Protein AF-Q2SEV5-F1 (afdb_monomer)

Solvent-accessible surface area (backbone atoms only — not comparable to full-atom values): 9181 Å² total; per-residue (Å²): 139,85,85,81,79,78,82,80,82,79,76,75,75,73,78,76,81,71,51,71,48,72,28,71,45,65,86,41,101,50,6,78,73,39,48,64,27,78,50,68,29,77,56,96,94,38,79,21,57,15,36,33,17,46,46,31,16,68,40,35,79,50,64,70,57,26,51,53,22,44,65,39,94,41,42,68,51,8,50,52,59,53,62,43,81,89,55,73,62,43,93,58,43,88,80,43,50,63,59,49,44,43,53,35,51,43,42,38,40,71,74,32,65,73,51,32,54,55,54,52,70,50,70,84,44,45,52,35,31,52,29,75,87,35,44,56,49,13,15,34,62,78,64,82,22,65,18,47,52,16,50,44,52,53,52,43,38,55,55,64,72,77,110

Secondary structure (DSSP, 8-state):
---PPPP------------EEEE-STTSTTGGGSTTS---EEETTEEESSHHHHHHHTT-SSHHHHHHHHT-SSHHHHHHHTT-TTS---TTHHHHHHHHHHHHHHHHHHH-HHHHHHHHHTTTPEEEE--TT-TTTS-TTTS-S--HHHHHHHHHHHHHHH-

pLDDT: mean 90.87, std 15.13, range [38.0, 98.81]

Foldseek 3Di:
DDDDDDDDPPPPPDPPPFAAAEDADCPDPVSVLDQQNQQWFQDPNDIARGLLLQLLLLQAPDVVLNVVLSPDPGSVRSVVSSPPPVGDGDPCCVVCSLVSSLVRSLRRLVVDVVNVVVLLVSPRHQYANADCPALACGCNNVNVRPVSSSVSSVVSSVVSVVD

Organism: Hahella chejuensis (strain KCTC 2396) (NCBI:txid349521)

Sequence (163 aa):
MRWLRAPENNRRRAKANVEVIKFYSVNDEFGEFSNFAQYPIKLKGKVWPSSEHYFQAMKFEEEKDRSDIRKAKSPLEAARKGRDRKRKLRNDWESVKLNIMREAILAKFTQHDALRERLLSTGSAKIVEHTDNDDYWGDGGDGSGQNMLGRILEEVRAQLSED

Mean predicted aligned error: 6.79 Å

Nearest PDB structures (foldseek):
  2b3w-assembly1_A  TM=9.374E-01  e=2.326E-15  Escherichia coli
  8bau-assembly1_A  TM=9.066E-01  e=5.911E-08  Phytophthora nicotianae
  7shq-assembly1_A  TM=1.900E-01  e=8.046E+00  Homo sapiens

Structure (mmCIF, N/CA/C/O backbone):
data_AF-Q2SEV5-F1
#
_entry.id   AF-Q2SEV5-F1
#
loop_
_atom_site.group_PDB
_atom_site.id
_atom_site.type_symbol
_atom_site.label_atom_id
_atom_site.label_alt_id
_atom_site.label_comp_id
_atom_site.label_asym_id
_atom_site.label_entity_id
_atom_site.label_seq_id
_atom_site.pdbx_PDB_ins_code
_atom_site.Cartn_x
_atom_site.Cartn_y
_atom_site.Cartn_z
_atom_site.occupancy
_atom_site.B_iso_or_equiv
_atom_site.auth_seq_id
_atom_site.auth_comp_id
_atom_site.auth_asym_id
_atom_site.auth_atom_id
_atom_site.pdbx_PDB_model_num
ATOM 1 N N . MET A 1 1 ? -2.022 19.749 70.586 1.00 38.00 1 MET A N 1
ATOM 2 C CA . MET A 1 1 ? -1.509 19.960 69.214 1.00 38.00 1 MET A CA 1
ATOM 3 C C . MET A 1 1 ? -1.798 18.716 68.391 1.00 38.00 1 MET A C 1
ATOM 5 O O . MET A 1 1 ? -1.267 17.661 68.705 1.00 38.00 1 MET A O 1
ATOM 9 N N . ARG A 1 2 ? -2.700 18.817 67.411 1.00 39.62 2 ARG A N 1
ATOM 10 C CA . ARG A 1 2 ? -3.147 17.716 66.547 1.00 39.62 2 ARG A CA 1
ATOM 11 C C . ARG A 1 2 ? -2.583 17.983 65.152 1.00 39.62 2 ARG A C 1
ATOM 13 O O . ARG A 1 2 ? -3.053 18.897 64.486 1.00 39.62 2 ARG A O 1
ATOM 20 N N . TRP A 1 3 ? -1.556 17.245 64.741 1.00 41.12 3 TRP A N 1
ATOM 21 C CA . TRP A 1 3 ? -1.031 17.326 63.377 1.00 41.12 3 TRP A CA 1
ATOM 22 C C . TRP A 1 3 ? -1.840 16.387 62.478 1.00 41.12 3 TRP A C 1
ATOM 24 O O . TRP A 1 3 ? -1.814 15.169 62.641 1.00 41.12 3 TRP A O 1
ATOM 34 N N . LEU A 1 4 ? -2.611 16.983 61.569 1.00 42.44 4 LEU A N 1
ATOM 35 C CA . LEU A 1 4 ? -3.321 16.315 60.482 1.00 42.44 4 LEU A CA 1
ATOM 36 C C . LEU A 1 4 ? -2.294 15.780 59.472 1.00 42.44 4 LEU A C 1
ATOM 38 O O . LEU A 1 4 ? -1.547 16.560 58.885 1.00 42.44 4 LEU A O 1
ATOM 42 N N . ARG A 1 5 ? -2.264 14.462 59.246 1.00 46.16 5 ARG A N 1
ATOM 43 C CA . ARG A 1 5 ? -1.648 13.893 58.038 1.00 46.16 5 ARG A CA 1
ATOM 44 C C . ARG A 1 5 ? -2.597 14.140 56.867 1.00 46.16 5 ARG A C 1
ATOM 46 O O . ARG A 1 5 ? -3.757 13.739 56.927 1.00 46.16 5 ARG A O 1
ATOM 53 N N . ALA A 1 6 ? -2.109 14.806 55.825 1.00 46.44 6 ALA A N 1
ATOM 54 C CA . ALA A 1 6 ? -2.802 14.897 54.546 1.00 46.44 6 ALA A CA 1
ATOM 55 C C . ALA A 1 6 ? -2.893 13.498 53.901 1.00 46.44 6 ALA A C 1
ATOM 57 O O . ALA A 1 6 ? -1.947 12.717 54.040 1.00 46.44 6 ALA A O 1
ATOM 58 N N . PRO A 1 7 ? -3.988 13.151 53.202 1.00 47.16 7 PRO A N 1
ATOM 59 C CA . PRO A 1 7 ? -4.041 11.912 52.447 1.00 47.16 7 PRO A CA 1
ATOM 60 C C . PRO A 1 7 ? -3.194 12.048 51.179 1.00 47.16 7 PRO A C 1
ATOM 62 O O . PRO A 1 7 ? -3.375 12.951 50.361 1.00 47.16 7 PRO A O 1
ATOM 65 N N . GLU A 1 8 ? -2.250 11.128 51.040 1.00 49.81 8 GLU A N 1
ATOM 66 C CA . GLU A 1 8 ? -1.380 10.972 49.885 1.00 49.81 8 GLU A CA 1
ATOM 67 C C . GLU A 1 8 ? -2.225 10.521 48.686 1.00 49.81 8 GLU A C 1
ATOM 69 O O . GLU A 1 8 ? -2.788 9.424 48.657 1.00 49.81 8 GLU A O 1
ATOM 74 N N . ASN A 1 9 ? -2.390 11.421 47.717 1.00 47.50 9 ASN A N 1
ATOM 75 C CA . ASN A 1 9 ? -3.235 11.225 46.547 1.00 47.50 9 ASN A CA 1
ATOM 76 C C . ASN 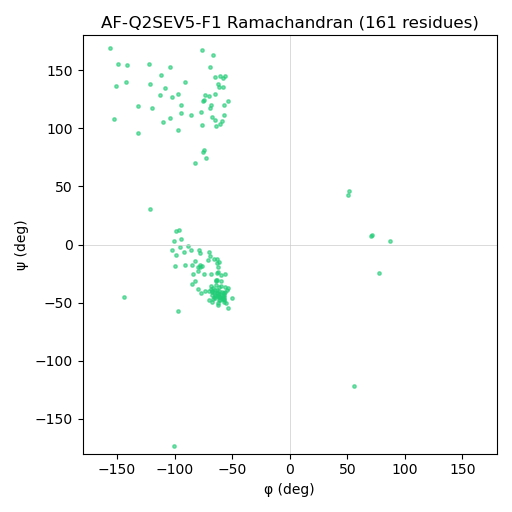A 1 9 ? -2.551 10.255 45.569 1.00 47.50 9 ASN A C 1
ATOM 78 O O . ASN A 1 9 ? -1.905 10.664 44.605 1.00 47.50 9 ASN A O 1
ATOM 82 N N . ASN A 1 10 ? -2.678 8.953 45.829 1.00 48.59 10 ASN A N 1
ATOM 83 C CA . ASN A 1 10 ? -2.182 7.888 44.964 1.00 48.59 10 ASN A CA 1
ATOM 84 C C . ASN A 1 10 ? -3.054 7.772 43.700 1.00 48.59 1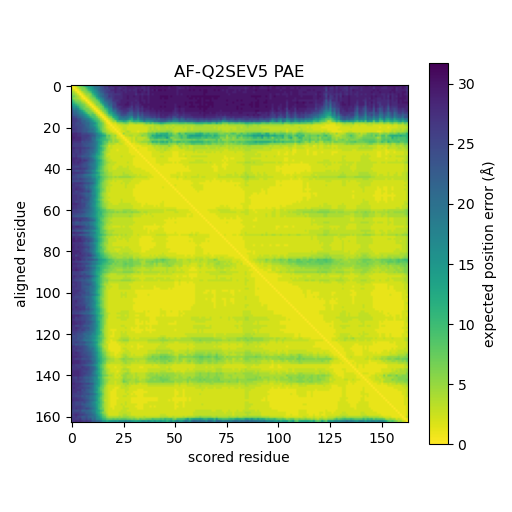0 ASN A C 1
ATOM 86 O O . ASN A 1 10 ? -3.855 6.849 43.548 1.00 48.59 10 ASN A O 1
ATOM 90 N N . ARG A 1 11 ? -2.908 8.716 42.764 1.00 51.84 11 ARG A N 1
ATOM 91 C CA . ARG A 1 11 ? -3.437 8.575 41.401 1.00 51.84 11 ARG A CA 1
ATOM 92 C C . ARG A 1 11 ? -2.550 7.605 40.622 1.00 51.84 11 ARG A C 1
ATOM 94 O O . ARG A 1 11 ? -1.732 8.007 39.798 1.00 51.84 11 ARG A O 1
ATOM 101 N N . ARG A 1 12 ? -2.745 6.304 40.852 1.00 51.12 12 ARG A N 1
ATOM 102 C CA . ARG A 1 12 ? -2.360 5.273 39.882 1.00 51.12 12 ARG A CA 1
ATOM 103 C C . ARG A 1 12 ? -3.155 5.541 38.604 1.00 51.12 12 ARG A C 1
ATOM 105 O O . ARG A 1 12 ? -4.348 5.260 38.551 1.00 51.12 12 ARG A O 1
ATOM 112 N N . ARG A 1 13 ? -2.513 6.113 37.581 1.00 50.88 13 ARG A N 1
ATOM 113 C CA . ARG A 1 13 ? -3.043 6.078 36.212 1.00 50.88 13 ARG A CA 1
ATOM 114 C C . ARG A 1 13 ? -3.180 4.602 35.843 1.00 50.88 13 ARG A C 1
ATOM 116 O O . ARG A 1 13 ? -2.170 3.930 35.642 1.00 50.88 13 ARG A O 1
ATOM 123 N N . ALA A 1 14 ? -4.406 4.089 35.806 1.00 51.72 14 ALA A N 1
ATOM 124 C CA . ALA A 1 14 ? -4.684 2.846 35.108 1.00 51.72 14 ALA A CA 1
ATOM 125 C C . ALA A 1 14 ? -4.142 3.019 33.682 1.00 51.72 14 ALA A C 1
ATOM 127 O O . ALA A 1 14 ? -4.474 4.004 33.020 1.00 51.72 14 ALA A O 1
ATOM 128 N N . LYS A 1 15 ? -3.241 2.135 33.240 1.00 51.50 15 LYS A N 1
ATOM 129 C CA . LYS A 1 15 ? -2.862 2.077 31.827 1.00 51.50 15 LYS A CA 1
ATOM 130 C C . LYS A 1 15 ? -4.166 1.835 31.072 1.00 51.50 15 LYS A C 1
ATOM 132 O O . LYS A 1 15 ? -4.777 0.789 31.261 1.00 51.50 15 LYS A O 1
ATOM 137 N N . ALA A 1 16 ? -4.631 2.820 30.309 1.00 58.91 16 ALA A N 1
ATOM 138 C CA . ALA A 1 16 ? -5.728 2.593 29.386 1.00 58.91 16 ALA A CA 1
ATOM 139 C C . ALA A 1 16 ? -5.280 1.452 28.465 1.00 58.91 16 ALA A C 1
ATOM 141 O O . ALA A 1 16 ? -4.218 1.554 27.848 1.00 58.91 16 ALA A O 1
ATOM 142 N N . ASN A 1 17 ? -6.021 0.344 28.452 1.00 63.69 17 ASN A N 1
ATOM 143 C CA . ASN A 1 17 ? -5.797 -0.714 27.477 1.00 63.69 17 ASN A CA 1
ATOM 144 C C . ASN A 1 17 ? -6.102 -0.102 26.112 1.00 63.69 17 ASN A C 1
ATOM 146 O O . ASN A 1 17 ? -7.262 0.123 25.781 1.00 63.69 17 ASN A O 1
ATOM 150 N N . VAL A 1 18 ? -5.055 0.244 25.366 1.00 78.38 18 VAL A N 1
ATOM 151 C CA . VAL A 1 18 ? -5.199 0.634 23.967 1.00 78.38 18 VAL A CA 1
ATOM 152 C C . VAL A 1 18 ? -5.599 -0.633 23.228 1.00 78.38 18 VAL A C 1
ATOM 154 O O . VAL A 1 18 ? -4.860 -1.616 23.253 1.00 78.38 18 VAL A O 1
ATOM 157 N N . GLU A 1 19 ? -6.788 -0.630 22.637 1.00 92.56 19 GLU A N 1
ATOM 158 C CA . GLU A 1 19 ? -7.242 -1.715 21.775 1.00 92.56 19 GLU A CA 1
ATOM 159 C C . GLU A 1 19 ? -6.249 -1.899 20.621 1.00 92.56 19 GLU A C 1
ATOM 161 O O . GLU A 1 19 ? -5.766 -0.918 20.049 1.00 92.56 19 GLU A O 1
ATOM 166 N N . VAL A 1 20 ? -5.898 -3.148 20.313 1.00 94.56 20 VAL A N 1
ATOM 167 C CA . VAL A 1 20 ? -4.935 -3.482 19.258 1.00 94.56 20 VAL A CA 1
ATOM 168 C C . VAL A 1 20 ? -5.637 -4.333 18.214 1.00 94.56 20 VAL A C 1
ATOM 170 O O . VAL A 1 20 ? -6.057 -5.450 18.503 1.00 94.56 20 VAL A O 1
ATOM 173 N N . ILE A 1 21 ? -5.714 -3.812 16.995 1.00 95.19 21 ILE A N 1
ATOM 174 C CA . ILE A 1 21 ? -6.201 -4.518 15.815 1.00 95.19 21 ILE A CA 1
ATOM 175 C C . ILE A 1 21 ? -4.995 -5.112 15.099 1.00 95.19 21 ILE A C 1
ATOM 177 O O . ILE A 1 21 ? -4.091 -4.388 14.677 1.00 95.19 21 ILE A O 1
ATOM 181 N N . LYS A 1 22 ? -4.993 -6.436 14.956 1.00 93.88 22 LYS A N 1
ATOM 182 C CA . LYS A 1 22 ? -3.982 -7.181 14.208 1.00 93.88 22 LYS A CA 1
ATOM 183 C C . LYS A 1 22 ? -4.587 -7.709 12.915 1.00 93.88 22 LYS A C 1
ATOM 185 O O . LYS A 1 22 ? -5.680 -8.265 12.940 1.00 93.88 22 LYS A O 1
ATOM 190 N N . PHE A 1 23 ? -3.865 -7.563 11.814 1.00 93.19 23 PHE A N 1
ATOM 191 C CA . PHE A 1 23 ? -4.228 -8.142 10.522 1.00 93.19 23 PHE A CA 1
ATOM 192 C C . PHE A 1 23 ? -2.972 -8.633 9.809 1.00 93.19 23 PHE A C 1
ATOM 194 O O . PHE A 1 23 ? -1.883 -8.115 10.044 1.00 93.19 23 PHE A O 1
ATOM 201 N N . TYR A 1 24 ? -3.115 -9.610 8.924 1.00 84.06 24 TYR A N 1
ATOM 202 C CA . TYR A 1 24 ? -2.012 -10.082 8.091 1.00 84.06 24 TYR A CA 1
ATOM 203 C C . TYR A 1 24 ? -2.474 -10.477 6.694 1.00 84.06 24 TYR A C 1
ATOM 205 O O . TYR A 1 24 ? -1.869 -10.113 5.684 1.00 84.06 24 TYR A O 1
ATOM 213 N N . SER A 1 25 ? -3.572 -11.220 6.633 1.00 80.94 25 SER A N 1
ATOM 214 C CA . SER A 1 25 ? -4.117 -11.779 5.411 1.00 80.94 25 SER A CA 1
ATOM 215 C C . SER A 1 25 ? -5.332 -10.996 4.943 1.00 80.94 25 SER A C 1
ATOM 217 O O . SER A 1 25 ? -6.104 -10.462 5.732 1.00 80.94 25 SER A O 1
ATOM 219 N N . VAL A 1 26 ? -5.569 -11.014 3.632 1.00 82.31 26 VAL A N 1
ATOM 220 C CA . VAL A 1 26 ? -6.783 -10.455 3.016 1.00 82.31 26 VAL A CA 1
ATOM 221 C C . VAL A 1 26 ? -8.076 -11.156 3.456 1.00 82.31 26 VAL A C 1
ATOM 223 O O . VAL A 1 26 ? -9.152 -10.635 3.191 1.00 82.31 26 VAL A O 1
ATOM 226 N N . ASN A 1 27 ? -7.975 -12.319 4.107 1.00 80.44 27 ASN A N 1
ATOM 227 C CA . ASN A 1 27 ? -9.116 -13.079 4.627 1.00 80.44 27 ASN A CA 1
ATOM 228 C C . ASN A 1 27 ? -9.415 -12.797 6.111 1.00 80.44 27 ASN A C 1
ATOM 230 O O . ASN A 1 27 ? -10.355 -13.378 6.650 1.00 80.44 27 ASN A O 1
ATOM 234 N N . ASP A 1 28 ? -8.611 -11.964 6.774 1.00 82.25 28 ASP A N 1
ATOM 235 C CA . ASP A 1 28 ? -8.837 -11.589 8.170 1.00 82.25 28 ASP A CA 1
ATOM 236 C C . ASP A 1 28 ? -9.976 -10.560 8.277 1.00 82.25 28 ASP A C 1
ATOM 238 O O . ASP A 1 28 ? -10.362 -9.937 7.289 1.00 82.25 28 ASP A O 1
ATOM 242 N N . GLU A 1 29 ? -10.478 -10.319 9.491 1.00 86.88 29 GLU A N 1
ATOM 243 C CA . GLU A 1 29 ? -11.547 -9.337 9.763 1.00 86.88 29 GLU A CA 1
ATOM 244 C C . GLU A 1 29 ? -11.225 -7.906 9.280 1.00 86.88 29 GLU A C 1
ATOM 246 O O . GLU A 1 29 ? -12.131 -7.113 9.018 1.00 86.88 29 GLU A O 1
ATOM 251 N N . PHE A 1 30 ? -9.936 -7.585 9.171 1.00 91.19 30 PHE A N 1
ATOM 252 C CA . PHE A 1 30 ? -9.420 -6.320 8.648 1.00 91.19 30 PHE A CA 1
ATOM 253 C C . PHE A 1 30 ? -8.507 -6.552 7.438 1.00 91.19 30 PHE A C 1
ATOM 255 O O . PHE A 1 30 ? -7.551 -5.808 7.208 1.00 91.19 30 PHE A O 1
ATOM 262 N N . GLY A 1 31 ? -8.756 -7.609 6.661 1.00 91.88 31 GLY A N 1
ATOM 263 C CA . GLY A 1 31 ? -7.936 -7.967 5.505 1.00 91.88 31 GLY A CA 1
ATOM 264 C C . GLY A 1 31 ? -7.874 -6.867 4.443 1.00 91.88 31 GLY A C 1
ATOM 265 O O . GLY A 1 31 ? -6.871 -6.717 3.741 1.00 91.88 31 GLY A O 1
ATOM 266 N N . GLU A 1 32 ? -8.896 -6.015 4.386 1.00 94.69 32 GLU A N 1
ATOM 267 C CA . GLU A 1 32 ? -8.938 -4.789 3.603 1.00 94.69 32 GLU A CA 1
ATOM 268 C C . GLU A 1 32 ? -7.871 -3.759 3.994 1.00 94.69 32 GLU A C 1
ATOM 270 O O . GLU A 1 32 ? -7.619 -2.856 3.203 1.00 94.69 32 GLU A O 1
ATOM 275 N N . PHE A 1 33 ? -7.197 -3.871 5.140 1.00 96.44 33 PHE A N 1
ATOM 276 C CA . PHE A 1 33 ? -6.085 -2.983 5.508 1.00 96.44 33 PHE A CA 1
ATOM 277 C C . PHE A 1 33 ? -4.779 -3.369 4.816 1.00 96.44 33 PHE A C 1
ATOM 279 O O . PHE A 1 33 ? -3.935 -2.507 4.566 1.00 96.44 33 PHE A O 1
ATOM 286 N N . SER A 1 34 ? -4.649 -4.625 4.386 1.00 96.00 34 SER A N 1
ATOM 287 C CA . SER A 1 34 ? -3.491 -5.078 3.623 1.00 96.00 34 SER A CA 1
ATOM 288 C C . SER A 1 34 ? -3.367 -4.335 2.286 1.00 96.00 34 SER A C 1
ATOM 290 O O . SER A 1 34 ? -4.336 -4.161 1.535 1.00 96.00 34 SER A O 1
ATOM 292 N N . ASN A 1 35 ? -2.144 -3.952 1.915 1.00 95.31 35 ASN A N 1
ATOM 293 C CA . ASN A 1 35 ? -1.801 -3.467 0.571 1.00 95.31 35 ASN A CA 1
ATOM 294 C C . ASN A 1 35 ? -2.010 -4.539 -0.519 1.00 95.31 35 ASN A C 1
ATOM 296 O O . ASN A 1 35 ? -2.089 -4.200 -1.708 1.00 95.31 35 ASN A O 1
ATOM 300 N N . PHE A 1 36 ? -2.145 -5.812 -0.128 1.00 96.25 36 PHE A N 1
ATOM 301 C CA . PHE A 1 36 ? -2.494 -6.922 -1.013 1.00 96.25 36 PHE A CA 1
ATOM 302 C C . PHE A 1 36 ? -4.002 -7.029 -1.270 1.00 96.25 36 PHE A C 1
ATOM 304 O O . PHE A 1 36 ? -4.395 -7.696 -2.223 1.00 96.25 36 PHE A O 1
ATOM 311 N N . ALA A 1 37 ? -4.865 -6.357 -0.505 1.00 96.50 37 ALA A N 1
ATOM 312 C CA . ALA A 1 37 ? -6.290 -6.341 -0.818 1.00 96.50 37 ALA A CA 1
ATOM 313 C C . ALA A 1 37 ? -6.538 -5.624 -2.158 1.00 96.50 37 ALA A C 1
ATOM 315 O O . ALA A 1 37 ? -6.050 -4.512 -2.390 1.00 96.50 37 ALA A O 1
ATOM 316 N N . GLN A 1 38 ? -7.286 -6.270 -3.055 1.00 96.75 38 GLN A N 1
ATOM 317 C CA . GLN A 1 38 ? -7.488 -5.815 -4.435 1.00 96.75 38 GLN A CA 1
ATOM 318 C C . GLN A 1 38 ? -8.588 -4.756 -4.537 1.00 96.75 38 GLN A C 1
ATOM 320 O O . GLN A 1 38 ? -9.657 -4.995 -5.091 1.00 96.75 38 GLN A O 1
ATOM 325 N N . TYR A 1 39 ? -8.287 -3.569 -4.020 1.00 97.94 39 TYR A N 1
ATOM 326 C CA . TYR A 1 39 ? -9.089 -2.366 -4.208 1.00 97.94 39 TYR A CA 1
ATOM 327 C C . TYR A 1 39 ? -8.386 -1.461 -5.221 1.00 97.94 39 TYR A C 1
ATOM 329 O O . TYR A 1 39 ? -7.322 -0.916 -4.903 1.00 97.94 39 TYR A O 1
ATOM 337 N N . PRO A 1 40 ? -8.920 -1.317 -6.449 1.00 98.38 40 PRO A N 1
ATOM 338 C CA . PRO A 1 40 ? -8.271 -0.514 -7.469 1.00 98.38 40 PRO A CA 1
ATOM 339 C C . PRO A 1 40 ? -8.142 0.948 -7.045 1.00 98.38 40 PRO A C 1
ATOM 341 O O . PRO A 1 40 ? -9.104 1.540 -6.562 1.00 98.38 40 PRO A O 1
ATOM 344 N N . ILE A 1 41 ? -6.973 1.542 -7.275 1.00 98.62 41 ILE A N 1
ATOM 345 C CA . ILE A 1 41 ? -6.704 2.954 -6.979 1.00 98.62 41 ILE A CA 1
ATOM 346 C C . ILE A 1 41 ? -6.282 3.699 -8.239 1.00 98.62 41 ILE A C 1
ATOM 348 O O . ILE A 1 41 ? -5.489 3.204 -9.046 1.00 98.62 41 ILE A O 1
ATOM 352 N N . LYS A 1 42 ? -6.794 4.915 -8.414 1.00 98.69 42 LYS A N 1
ATOM 353 C CA . LYS A 1 42 ? -6.381 5.833 -9.473 1.00 98.69 42 LYS A CA 1
ATOM 354 C C . LYS A 1 42 ? -5.304 6.771 -8.937 1.00 98.69 42 LYS A C 1
ATOM 356 O O . LYS A 1 42 ? -5.584 7.619 -8.098 1.00 98.69 42 LYS A O 1
ATOM 361 N N . LEU A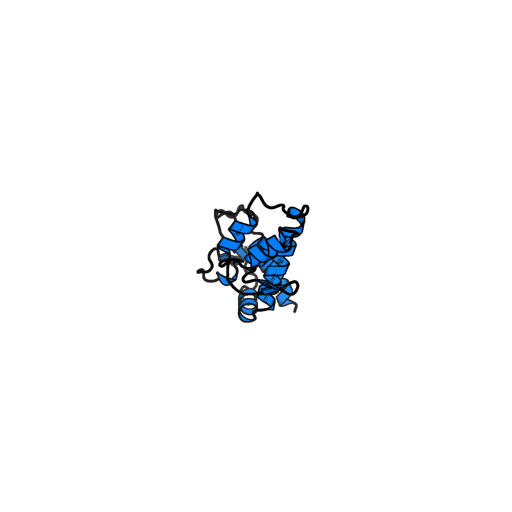 1 43 ? -4.084 6.637 -9.452 1.00 98.12 43 LEU A N 1
ATOM 362 C CA . LEU A 1 43 ? -2.933 7.471 -9.096 1.00 98.12 43 LEU A CA 1
ATOM 363 C C . LEU A 1 43 ? -2.079 7.750 -10.329 1.00 98.12 43 LEU A C 1
ATOM 365 O O . LEU A 1 43 ? -1.873 6.868 -11.168 1.00 98.12 43 LEU A O 1
ATOM 369 N N . LYS A 1 44 ? -1.579 8.988 -10.436 1.00 95.69 44 LYS A N 1
ATOM 370 C CA . LYS A 1 44 ? -0.709 9.446 -11.539 1.00 95.69 44 LYS A CA 1
ATOM 371 C C . LYS A 1 44 ? -1.286 9.130 -12.927 1.00 95.69 44 LYS A C 1
ATOM 373 O O . LYS A 1 44 ? -0.598 8.651 -13.823 1.00 95.69 44 LYS A O 1
ATOM 378 N N . GLY A 1 45 ? -2.595 9.349 -13.079 1.00 96.88 45 GLY A N 1
ATOM 379 C CA . GLY A 1 45 ? -3.321 9.133 -14.335 1.00 96.88 45 GLY A CA 1
ATOM 380 C C . GLY A 1 45 ? -3.518 7.664 -14.735 1.00 96.88 45 GLY A C 1
ATOM 381 O O . GLY A 1 45 ? -3.986 7.402 -15.842 1.00 96.88 45 GLY A O 1
ATOM 382 N N . LYS A 1 46 ? -3.183 6.698 -13.871 1.00 98.19 46 LYS A N 1
ATOM 383 C CA . LYS A 1 46 ? -3.348 5.257 -14.120 1.00 98.19 46 LYS A CA 1
ATOM 384 C C . LYS A 1 46 ? -4.216 4.616 -13.041 1.00 98.19 46 LYS A C 1
ATOM 386 O O . LYS A 1 46 ? -4.281 5.110 -11.921 1.00 98.19 46 LYS A O 1
ATOM 391 N N . VAL A 1 47 ? -4.852 3.500 -13.390 1.00 98.56 47 VAL A N 1
ATOM 392 C CA . VAL A 1 47 ? -5.527 2.614 -12.432 1.00 98.56 47 VAL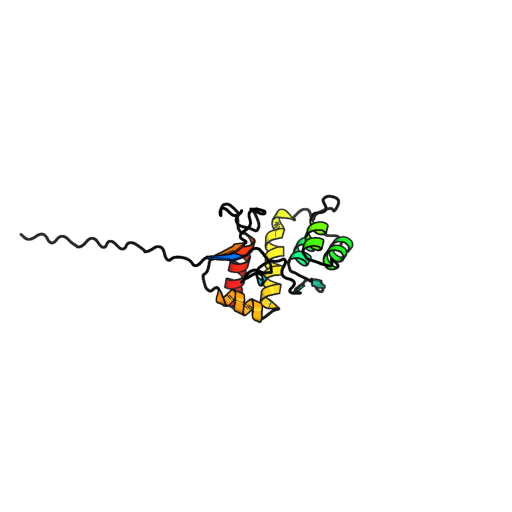 A CA 1
ATOM 393 C C . VAL A 1 47 ? -4.585 1.468 -12.079 1.00 98.56 47 VAL A C 1
ATOM 395 O O . VAL A 1 47 ? -4.029 0.819 -12.974 1.00 98.56 47 VAL A O 1
ATOM 398 N N . TRP A 1 48 ? -4.412 1.241 -10.783 1.00 98.69 48 TRP A N 1
ATOM 399 C CA . TRP A 1 48 ? -3.571 0.204 -10.195 1.00 98.69 48 TRP A CA 1
ATOM 400 C C . TRP A 1 48 ? -4.471 -0.813 -9.492 1.00 98.69 48 TRP A C 1
ATOM 402 O O . TRP A 1 48 ? -5.297 -0.385 -8.690 1.00 98.69 48 TRP A O 1
ATOM 412 N N . PRO A 1 49 ? -4.346 -2.127 -9.758 1.00 98.56 49 PRO A N 1
ATOM 413 C CA . PRO A 1 49 ? -5.256 -3.128 -9.186 1.00 98.56 49 PRO A CA 1
ATOM 414 C C . PRO A 1 49 ? -5.233 -3.235 -7.652 1.00 98.56 49 PRO A C 1
ATOM 416 O O . PRO A 1 49 ? -6.197 -3.706 -7.057 1.00 98.56 49 PRO A O 1
ATOM 419 N N . SER A 1 50 ? -4.134 -2.829 -7.014 1.00 98.69 50 SER A N 1
ATOM 420 C CA . SER A 1 50 ? -4.018 -2.691 -5.560 1.00 98.69 50 SER A CA 1
ATOM 421 C C . SER A 1 50 ? -2.920 -1.686 -5.203 1.00 98.69 50 SER A C 1
ATOM 423 O O . SER A 1 50 ? -2.097 -1.328 -6.057 1.00 98.69 50 SER A O 1
ATOM 425 N N . SER A 1 51 ? -2.852 -1.287 -3.930 1.00 98.56 51 SER A N 1
ATOM 426 C CA . SER A 1 51 ? -1.746 -0.481 -3.398 1.00 98.56 51 SER A CA 1
ATOM 427 C C . SER A 1 51 ? -0.387 -1.156 -3.624 1.00 98.56 51 SER A C 1
ATOM 429 O O . SER A 1 51 ? 0.574 -0.478 -3.981 1.00 98.56 51 SER A O 1
ATOM 431 N N . GLU A 1 52 ? -0.316 -2.489 -3.533 1.00 98.50 52 GLU A N 1
ATOM 432 C CA . GLU A 1 52 ? 0.905 -3.253 -3.826 1.00 98.50 52 GLU A CA 1
ATOM 433 C C . GLU A 1 52 ? 1.380 -3.094 -5.280 1.00 98.50 52 GLU A C 1
ATOM 435 O O . GLU A 1 52 ? 2.574 -2.924 -5.526 1.00 98.50 52 GLU A O 1
ATOM 440 N N . HIS A 1 53 ? 0.465 -3.074 -6.258 1.00 98.81 53 HIS A N 1
ATOM 441 C CA . HIS A 1 53 ? 0.846 -2.846 -7.658 1.00 98.81 53 HIS A CA 1
ATOM 442 C C . HIS A 1 53 ? 1.485 -1.471 -7.842 1.00 98.81 53 HIS A C 1
ATOM 444 O O . HIS A 1 53 ? 2.503 -1.350 -8.526 1.00 98.81 53 HIS A O 1
ATOM 450 N N . TYR A 1 54 ? 0.894 -0.441 -7.233 1.00 98.81 54 TYR A N 1
ATOM 451 C CA . TYR A 1 54 ? 1.444 0.908 -7.278 1.00 98.81 54 TYR A CA 1
ATOM 452 C C . TYR A 1 54 ? 2.820 0.966 -6.611 1.00 98.81 54 TYR A C 1
ATOM 454 O O . TYR A 1 54 ? 3.792 1.400 -7.231 1.00 98.81 54 TYR A O 1
ATOM 462 N N . PHE A 1 55 ? 2.921 0.471 -5.377 1.00 98.69 55 PHE A N 1
ATOM 463 C CA . PHE A 1 55 ? 4.146 0.503 -4.587 1.00 98.69 55 PHE A CA 1
ATOM 464 C C . PHE A 1 55 ? 5.314 -0.188 -5.302 1.00 98.69 55 PHE A C 1
ATOM 466 O O . PHE A 1 55 ? 6.392 0.393 -5.446 1.00 98.69 55 PHE A O 1
ATOM 473 N N . GLN A 1 56 ? 5.088 -1.394 -5.831 1.00 98.62 56 GLN A N 1
ATOM 474 C CA . GLN A 1 56 ? 6.109 -2.149 -6.557 1.00 98.62 56 GLN A CA 1
ATOM 475 C C . GLN A 1 56 ? 6.481 -1.494 -7.887 1.00 98.62 56 GLN A C 1
ATOM 477 O O . GLN A 1 56 ? 7.649 -1.510 -8.262 1.00 98.62 56 GLN A O 1
ATOM 482 N N . ALA A 1 57 ? 5.531 -0.885 -8.599 1.00 98.38 57 ALA A N 1
ATOM 483 C CA . ALA A 1 57 ? 5.826 -0.191 -9.848 1.00 98.38 57 ALA A CA 1
ATOM 484 C C . ALA A 1 57 ? 6.668 1.071 -9.621 1.00 98.38 57 ALA A C 1
ATOM 486 O O . ALA A 1 57 ? 7.580 1.354 -10.398 1.00 98.38 57 ALA A O 1
ATOM 487 N N . MET A 1 58 ? 6.406 1.817 -8.545 1.00 98.31 58 MET A N 1
ATOM 488 C CA . MET A 1 58 ? 7.109 3.071 -8.252 1.00 98.31 58 MET A CA 1
ATOM 489 C C . MET A 1 58 ? 8.574 2.891 -7.833 1.00 98.31 58 MET A C 1
ATOM 491 O O . MET A 1 58 ? 9.300 3.882 -7.735 1.00 98.31 58 MET A O 1
ATOM 495 N N . LYS A 1 59 ? 9.029 1.647 -7.655 1.00 98.12 59 LYS A N 1
ATOM 496 C CA . LYS A 1 59 ? 10.446 1.289 -7.537 1.00 98.12 59 LYS A CA 1
ATOM 497 C C . LYS A 1 59 ? 11.264 1.583 -8.792 1.00 98.12 59 LYS A C 1
ATOM 499 O O . LYS A 1 59 ? 12.476 1.747 -8.693 1.00 98.12 59 LYS A O 1
ATOM 504 N N . PHE A 1 60 ? 10.623 1.633 -9.956 1.00 97.88 60 PHE A N 1
ATOM 505 C CA . PHE A 1 60 ? 11.289 1.762 -11.250 1.00 97.88 60 PHE A CA 1
ATOM 506 C C . PHE A 1 60 ? 10.995 3.126 -11.872 1.00 97.88 60 PHE A C 1
ATOM 508 O O . PHE A 1 60 ? 9.904 3.678 -11.706 1.00 97.88 60 PHE A O 1
ATOM 515 N N . GLU A 1 61 ? 11.963 3.688 -12.592 1.00 94.94 61 GLU A N 1
ATOM 516 C CA . GLU A 1 61 ? 11.785 4.933 -13.357 1.00 94.94 61 GLU A CA 1
ATOM 517 C C . GLU A 1 61 ? 11.184 4.660 -14.739 1.00 94.94 61 GLU A C 1
ATOM 519 O O . GLU A 1 61 ? 10.344 5.420 -15.219 1.00 94.94 61 GLU A O 1
ATOM 524 N N . GLU A 1 62 ? 11.549 3.520 -15.321 1.00 94.94 62 GLU A N 1
ATOM 525 C CA . GLU A 1 62 ? 11.153 3.087 -16.654 1.00 94.94 62 GLU A CA 1
ATOM 526 C C . GLU A 1 62 ? 9.665 2.707 -16.739 1.00 94.94 62 GLU A C 1
ATOM 528 O O . GLU A 1 62 ? 9.166 1.846 -16.005 1.00 94.94 62 GLU A O 1
ATOM 533 N N . GLU A 1 63 ? 8.947 3.284 -17.709 1.00 95.38 63 GLU A N 1
ATOM 534 C CA . GLU A 1 63 ? 7.514 3.013 -17.904 1.00 95.38 63 GLU A CA 1
ATOM 535 C C . GLU A 1 63 ? 7.243 1.553 -18.290 1.00 95.38 63 GLU A C 1
ATOM 537 O O . GLU A 1 63 ? 6.208 0.997 -17.919 1.00 95.38 63 GLU A O 1
ATOM 542 N N . LYS A 1 64 ? 8.177 0.887 -18.984 1.00 96.50 64 LYS A N 1
ATOM 543 C CA . LYS A 1 64 ? 8.037 -0.540 -19.318 1.00 96.50 64 LYS A CA 1
ATOM 544 C C . LYS A 1 64 ? 7.902 -1.408 -18.061 1.00 96.50 64 LYS A C 1
ATOM 546 O O . LYS A 1 64 ? 7.058 -2.301 -18.033 1.00 96.50 64 LYS A O 1
ATOM 551 N N . ASP A 1 65 ? 8.671 -1.109 -17.013 1.00 97.19 65 ASP A N 1
ATOM 552 C CA . ASP A 1 65 ? 8.702 -1.892 -15.778 1.00 97.19 65 ASP A CA 1
ATOM 553 C C . ASP A 1 65 ? 7.470 -1.586 -14.928 1.00 97.19 65 ASP A C 1
ATOM 555 O O . ASP A 1 65 ? 6.807 -2.502 -14.434 1.00 97.19 65 ASP A O 1
ATOM 559 N N . ARG A 1 66 ? 7.090 -0.304 -14.853 1.00 97.88 66 ARG A N 1
ATOM 560 C CA . ARG A 1 66 ? 5.838 0.133 -14.219 1.00 97.88 66 ARG A CA 1
ATOM 561 C C . ARG A 1 66 ? 4.622 -0.529 -14.854 1.00 97.88 66 ARG A C 1
ATOM 563 O O . ARG A 1 66 ? 3.747 -1.028 -14.149 1.00 97.88 66 ARG A O 1
ATOM 570 N N . SER A 1 67 ? 4.566 -0.541 -16.183 1.00 97.94 67 SER A N 1
ATOM 571 C CA . SER A 1 67 ? 3.458 -1.110 -16.950 1.00 97.94 67 SER A CA 1
ATOM 572 C C . SER A 1 67 ? 3.387 -2.631 -16.811 1.00 97.94 67 SER A C 1
ATOM 574 O O . SER A 1 67 ? 2.289 -3.161 -16.649 1.00 97.94 67 SER A O 1
ATOM 576 N N . ASP A 1 68 ? 4.527 -3.330 -16.813 1.00 98.19 68 ASP A N 1
ATOM 577 C CA . ASP A 1 68 ? 4.592 -4.777 -16.565 1.00 98.19 68 ASP A CA 1
ATOM 578 C C . ASP A 1 68 ? 4.062 -5.142 -15.170 1.00 98.19 68 ASP A C 1
ATOM 580 O O . ASP A 1 68 ? 3.237 -6.044 -15.034 1.00 98.19 68 ASP A O 1
ATOM 584 N N . ILE A 1 69 ? 4.464 -4.398 -14.135 1.00 98.56 69 ILE A N 1
ATOM 585 C CA . ILE A 1 69 ? 3.985 -4.618 -12.763 1.00 98.56 69 ILE A CA 1
ATOM 586 C C . ILE A 1 69 ? 2.499 -4.287 -12.639 1.00 98.56 69 ILE A C 1
ATOM 588 O O . ILE A 1 69 ? 1.750 -5.064 -12.059 1.00 98.56 69 ILE A O 1
ATOM 592 N N . ARG A 1 70 ? 2.038 -3.181 -13.234 1.00 98.50 70 ARG A N 1
ATOM 593 C CA . ARG A 1 70 ? 0.619 -2.789 -13.224 1.00 98.50 70 ARG A CA 1
ATOM 594 C C . ARG A 1 70 ? -0.299 -3.835 -13.861 1.00 98.50 70 ARG A C 1
ATOM 596 O O . ARG A 1 70 ? -1.462 -3.918 -13.483 1.00 98.50 70 ARG A O 1
ATOM 603 N N . LYS A 1 71 ? 0.205 -4.579 -14.850 1.00 98.44 71 LYS A N 1
ATOM 604 C CA . LYS A 1 71 ? -0.526 -5.625 -15.585 1.00 98.44 71 LYS A CA 1
ATOM 605 C C . LYS A 1 71 ? -0.431 -7.012 -14.938 1.00 98.44 71 LYS A C 1
ATOM 607 O O . LYS A 1 71 ? -1.003 -7.954 -15.485 1.00 98.44 71 LYS A O 1
ATOM 612 N N . ALA A 1 72 ? 0.291 -7.156 -13.826 1.00 98.38 72 ALA A N 1
ATOM 613 C CA . ALA A 1 72 ? 0.343 -8.406 -13.079 1.00 98.38 72 ALA A CA 1
ATOM 614 C C . ALA A 1 72 ? -1.072 -8.857 -12.677 1.00 98.38 72 ALA A C 1
ATOM 616 O O . ALA A 1 72 ? -1.947 -8.037 -12.404 1.00 98.38 72 ALA A O 1
ATOM 617 N N . LYS A 1 73 ? -1.313 -10.171 -12.653 1.00 97.38 73 LYS A N 1
ATOM 618 C CA . LYS A 1 73 ? -2.653 -10.725 -12.390 1.00 97.38 73 LYS A CA 1
ATOM 619 C C . LYS A 1 73 ? -3.025 -10.693 -10.912 1.00 97.38 73 LYS A C 1
ATOM 621 O O . LYS A 1 73 ? -4.189 -10.865 -10.565 1.00 97.38 73 LYS A O 1
ATOM 626 N N . SER A 1 74 ? -2.032 -10.535 -10.042 1.00 98.06 74 SER A N 1
ATOM 627 C CA . SER A 1 74 ? -2.215 -10.538 -8.597 1.00 98.06 74 SER A CA 1
ATOM 628 C C . SER A 1 74 ? -1.183 -9.647 -7.900 1.00 98.06 74 SER A C 1
ATOM 630 O O . SER A 1 74 ? -0.072 -9.478 -8.411 1.00 98.06 74 SER A O 1
ATOM 632 N N . PRO A 1 75 ? -1.498 -9.147 -6.693 1.00 97.44 75 PRO A N 1
ATOM 633 C CA . PRO A 1 75 ? -0.545 -8.439 -5.836 1.00 97.44 75 PRO A CA 1
ATOM 634 C C . PRO A 1 75 ? 0.728 -9.249 -5.575 1.00 97.44 75 PRO A C 1
ATOM 636 O O . PRO A 1 75 ? 1.827 -8.708 -5.601 1.00 97.44 75 PRO A O 1
ATOM 639 N N . LEU A 1 76 ? 0.604 -10.572 -5.424 1.00 96.94 76 LEU A N 1
ATOM 640 C CA . LEU A 1 76 ? 1.751 -11.463 -5.263 1.00 96.94 76 LEU A CA 1
ATOM 641 C C . LEU A 1 76 ? 2.661 -11.471 -6.499 1.00 96.94 76 LEU A C 1
ATOM 643 O O . LEU A 1 76 ? 3.885 -11.458 -6.373 1.00 96.94 76 LEU A O 1
ATOM 647 N N . GLU A 1 77 ? 2.085 -11.488 -7.701 1.00 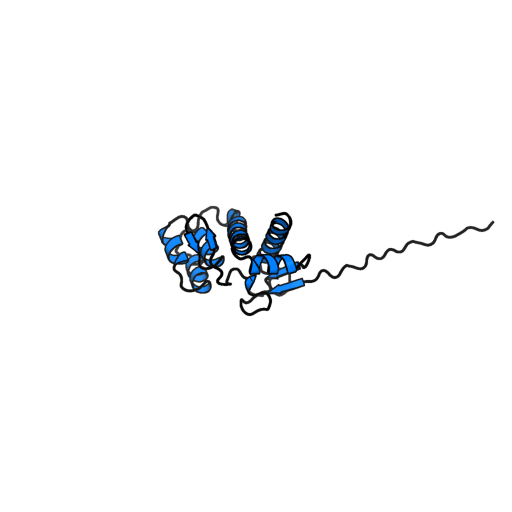98.31 77 GLU A N 1
ATOM 648 C CA . GLU A 1 77 ? 2.857 -11.392 -8.940 1.00 98.31 77 GLU A CA 1
ATOM 649 C C . GLU A 1 77 ? 3.512 -10.008 -9.086 1.00 98.31 77 GLU A C 1
ATOM 651 O O . GLU A 1 77 ? 4.692 -9.934 -9.440 1.00 98.31 77 GLU A O 1
ATOM 656 N N . ALA A 1 78 ? 2.808 -8.927 -8.735 1.00 98.44 78 ALA A N 1
ATOM 657 C CA . ALA A 1 78 ? 3.377 -7.580 -8.685 1.00 98.44 78 ALA A CA 1
ATOM 658 C C . ALA A 1 78 ? 4.569 -7.503 -7.713 1.00 98.44 78 ALA A C 1
ATOM 660 O O . ALA A 1 78 ? 5.639 -7.016 -8.084 1.00 98.44 78 ALA A O 1
ATOM 661 N N . ALA A 1 79 ? 4.430 -8.076 -6.513 1.00 97.50 79 ALA A N 1
ATOM 662 C CA . ALA A 1 79 ? 5.484 -8.176 -5.506 1.00 97.50 79 ALA A CA 1
ATOM 663 C C . ALA A 1 79 ? 6.691 -8.991 -5.986 1.00 97.50 79 ALA A C 1
ATOM 665 O O . ALA A 1 79 ? 7.831 -8.679 -5.641 1.00 97.50 79 ALA A O 1
ATOM 666 N N . ARG A 1 80 ? 6.468 -10.058 -6.763 1.00 97.62 80 ARG A N 1
ATOM 667 C CA . ARG A 1 80 ? 7.550 -10.851 -7.372 1.00 97.62 80 ARG A CA 1
ATOM 668 C C . ARG A 1 80 ? 8.295 -10.038 -8.427 1.00 97.62 80 ARG A C 1
ATOM 670 O O . ARG A 1 80 ? 9.516 -9.947 -8.359 1.00 97.62 80 ARG A O 1
ATOM 677 N N . LYS A 1 81 ? 7.571 -9.401 -9.353 1.00 97.62 81 LYS A N 1
ATOM 678 C CA . LYS A 1 81 ? 8.156 -8.554 -10.407 1.00 97.62 81 LYS A CA 1
ATOM 679 C C . LYS A 1 81 ? 8.923 -7.362 -9.823 1.00 97.62 81 LYS A C 1
ATOM 681 O O . LYS A 1 81 ? 10.030 -7.081 -10.265 1.00 97.62 81 LYS A O 1
ATOM 686 N N . GLY A 1 82 ? 8.386 -6.702 -8.796 1.00 96.75 82 GLY A N 1
ATOM 687 C CA . GLY A 1 82 ? 9.035 -5.550 -8.162 1.00 96.75 82 GLY A CA 1
ATOM 688 C C . GLY A 1 82 ? 10.185 -5.882 -7.205 1.00 96.75 82 GLY A C 1
ATOM 689 O O . GLY A 1 82 ? 10.890 -4.980 -6.748 1.00 96.75 82 GLY A O 1
ATOM 690 N N . ARG A 1 83 ? 10.407 -7.166 -6.899 1.00 95.25 83 ARG A N 1
ATOM 691 C CA . ARG A 1 83 ? 11.583 -7.662 -6.162 1.00 95.25 83 ARG A CA 1
ATOM 692 C C . ARG A 1 83 ? 12.648 -8.277 -7.074 1.00 95.25 83 ARG A C 1
ATOM 694 O O . ARG A 1 83 ? 13.658 -8.770 -6.574 1.00 95.25 83 ARG A O 1
ATOM 701 N N . ASP A 1 84 ? 12.448 -8.245 -8.392 1.00 93.62 84 ASP A N 1
ATOM 702 C CA . ASP A 1 84 ? 13.427 -8.739 -9.357 1.00 93.62 84 ASP A CA 1
ATOM 703 C C . ASP A 1 84 ? 14.706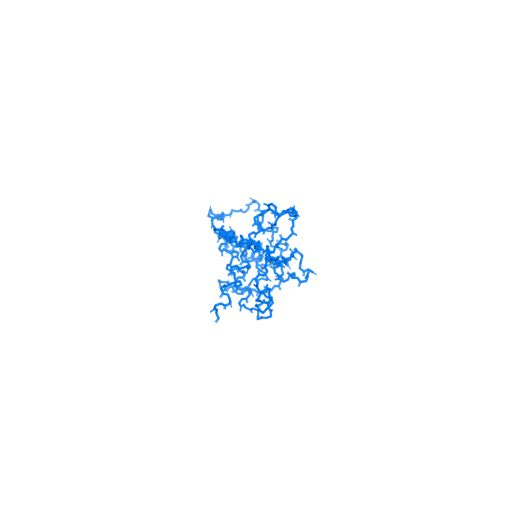 -7.888 -9.324 1.00 93.62 84 ASP A C 1
ATOM 705 O O . ASP A 1 84 ? 14.746 -6.759 -9.815 1.00 93.62 84 ASP A O 1
ATOM 709 N N . ARG A 1 85 ? 15.775 -8.464 -8.765 1.00 89.00 85 ARG A N 1
ATOM 710 C CA . ARG A 1 85 ? 17.089 -7.819 -8.603 1.00 89.00 85 ARG A CA 1
ATOM 711 C C . ARG A 1 85 ? 17.790 -7.512 -9.928 1.00 89.00 85 ARG A C 1
ATOM 713 O O . ARG A 1 85 ? 18.783 -6.793 -9.924 1.00 89.00 85 ARG A O 1
ATOM 720 N N . LYS A 1 86 ? 17.309 -8.054 -11.053 1.00 91.94 86 LYS A N 1
ATOM 721 C CA . LYS A 1 86 ? 17.848 -7.745 -12.387 1.00 91.94 86 LYS A CA 1
ATOM 722 C C . LYS A 1 86 ? 17.397 -6.376 -12.895 1.00 91.94 86 LYS A C 1
ATOM 724 O O . LYS A 1 86 ? 17.999 -5.849 -13.827 1.00 91.94 86 LYS A O 1
ATOM 729 N N . ARG A 1 87 ? 16.331 -5.812 -12.321 1.00 93.06 87 ARG A N 1
ATOM 730 C CA . ARG A 1 87 ? 15.791 -4.508 -12.708 1.00 93.06 87 ARG A CA 1
ATOM 731 C C . ARG A 1 87 ? 16.431 -3.406 -11.869 1.00 93.06 87 ARG A C 1
ATOM 733 O O . ARG A 1 87 ? 16.621 -3.555 -10.664 1.00 93.06 87 ARG A O 1
ATOM 740 N N . LYS A 1 88 ? 16.744 -2.280 -12.509 1.00 93.88 88 LYS A N 1
ATOM 741 C CA . LYS A 1 88 ? 17.356 -1.128 -11.844 1.00 93.88 88 LYS A CA 1
ATOM 742 C C . LYS A 1 88 ? 16.301 -0.365 -11.042 1.00 93.88 88 LYS A C 1
ATOM 744 O O . LYS A 1 88 ? 15.391 0.220 -11.624 1.00 93.88 88 LYS A O 1
ATOM 749 N N . LEU A 1 89 ? 16.443 -0.361 -9.720 1.00 95.38 89 LEU A N 1
ATOM 750 C CA . LEU A 1 89 ? 15.647 0.495 -8.843 1.00 95.38 89 LEU A CA 1
ATOM 751 C C . LEU A 1 89 ? 16.039 1.964 -9.034 1.00 95.38 89 LEU A C 1
ATOM 753 O O . LEU A 1 89 ? 17.185 2.276 -9.362 1.00 95.38 89 LEU A O 1
ATOM 757 N N . ARG A 1 90 ? 15.094 2.864 -8.770 1.00 96.44 90 ARG A N 1
ATOM 758 C CA . ARG A 1 90 ? 15.384 4.287 -8.577 1.00 96.44 90 ARG A CA 1
ATOM 759 C C . ARG A 1 90 ? 16.376 4.485 -7.426 1.00 96.44 90 ARG A C 1
ATOM 761 O O . ARG A 1 90 ? 16.310 3.784 -6.415 1.00 96.44 90 ARG A O 1
ATOM 768 N N . ASN A 1 91 ? 17.279 5.451 -7.573 1.00 96.62 91 ASN A N 1
ATOM 769 C CA . ASN A 1 91 ? 18.407 5.632 -6.649 1.00 96.62 91 ASN A CA 1
ATOM 770 C C . ASN A 1 91 ? 17.985 6.106 -5.246 1.00 96.62 91 ASN A C 1
ATOM 772 O O . ASN A 1 91 ? 18.692 5.867 -4.274 1.00 96.62 91 ASN A O 1
ATOM 776 N N . ASP A 1 92 ? 16.841 6.776 -5.139 1.00 97.31 92 ASP A N 1
ATOM 777 C CA . ASP A 1 92 ? 16.275 7.339 -3.911 1.00 97.31 92 ASP A CA 1
ATOM 778 C C . ASP A 1 92 ? 15.237 6.414 -3.251 1.00 97.31 92 ASP A C 1
ATOM 780 O O . ASP A 1 92 ? 14.522 6.841 -2.350 1.00 97.31 92 ASP A O 1
ATOM 784 N N . TRP A 1 93 ? 15.127 5.145 -3.674 1.00 96.81 93 TRP A N 1
ATOM 785 C CA . TRP A 1 93 ? 14.046 4.247 -3.242 1.00 96.81 93 TRP A CA 1
ATOM 786 C C . TRP A 1 93 ? 13.855 4.194 -1.719 1.00 96.81 93 TRP A C 1
ATOM 788 O O . TRP A 1 93 ? 12.730 4.320 -1.231 1.00 96.81 93 TRP A O 1
ATOM 798 N N . GLU A 1 94 ? 14.945 4.062 -0.965 1.00 96.00 94 GLU A N 1
ATOM 799 C CA . GLU A 1 94 ? 14.887 3.952 0.494 1.00 96.00 94 GLU A CA 1
ATOM 800 C C . GLU A 1 94 ? 14.320 5.206 1.174 1.00 96.00 94 GLU A C 1
ATOM 802 O O . GLU A 1 94 ? 13.649 5.079 2.198 1.00 96.00 94 GLU A O 1
ATOM 807 N N . SER A 1 95 ? 14.520 6.399 0.599 1.00 97.00 95 SER A N 1
ATOM 808 C CA . SER A 1 95 ? 13.987 7.648 1.154 1.00 97.00 95 SER A CA 1
ATOM 809 C C . SER A 1 95 ? 12.539 7.918 0.736 1.00 97.00 95 SER A C 1
ATOM 811 O O . SER A 1 95 ? 11.808 8.584 1.469 1.00 97.00 95 SER A O 1
ATOM 813 N N . VAL A 1 96 ? 12.087 7.385 -0.406 1.00 97.81 96 VAL A N 1
ATOM 814 C CA . VAL A 1 96 ? 10.739 7.667 -0.937 1.00 97.81 96 VAL A CA 1
ATOM 815 C C . VAL A 1 96 ? 9.700 6.583 -0.658 1.00 97.81 96 VAL A C 1
ATOM 817 O O . VAL A 1 96 ? 8.503 6.869 -0.743 1.00 97.81 96 VAL A O 1
ATOM 820 N N . LYS A 1 97 ? 10.108 5.352 -0.320 1.00 97.69 97 LYS A N 1
ATOM 821 C CA . LYS A 1 97 ? 9.193 4.200 -0.183 1.00 97.69 97 LYS A CA 1
ATOM 822 C C . LYS A 1 97 ? 8.030 4.451 0.785 1.00 97.69 97 LYS A C 1
ATOM 824 O O . LYS A 1 97 ? 6.899 4.083 0.479 1.00 97.69 97 LYS A O 1
ATOM 829 N N . LEU A 1 98 ? 8.275 5.135 1.905 1.00 98.31 98 LEU A N 1
ATOM 830 C CA . LEU A 1 98 ? 7.229 5.464 2.880 1.00 98.31 98 LEU A CA 1
ATOM 831 C C . LEU A 1 98 ? 6.187 6.422 2.300 1.00 98.31 98 LEU A C 1
ATOM 833 O O . LEU A 1 98 ? 4.991 6.179 2.431 1.00 98.31 98 LEU A O 1
ATOM 837 N N . ASN A 1 99 ? 6.627 7.471 1.602 1.00 98.38 99 ASN A N 1
ATOM 838 C CA . ASN A 1 99 ? 5.720 8.439 0.984 1.00 98.38 99 ASN A CA 1
ATOM 839 C C . ASN A 1 99 ? 4.902 7.805 -0.144 1.00 98.38 99 ASN A C 1
ATOM 841 O O . ASN A 1 99 ? 3.716 8.087 -0.268 1.00 98.38 99 ASN A O 1
ATOM 845 N N . ILE A 1 100 ? 5.512 6.911 -0.924 1.00 98.62 100 ILE A N 1
ATOM 846 C CA . ILE A 1 100 ? 4.827 6.160 -1.983 1.00 98.62 100 ILE A CA 1
ATOM 847 C C . ILE A 1 100 ? 3.761 5.229 -1.394 1.00 98.62 100 ILE A C 1
ATOM 849 O O . ILE A 1 100 ? 2.657 5.158 -1.931 1.00 98.62 100 ILE A O 1
ATOM 853 N N . MET A 1 101 ? 4.067 4.525 -0.298 1.00 98.62 101 MET A N 1
ATOM 854 C CA . MET A 1 101 ? 3.076 3.686 0.378 1.00 98.62 101 MET A CA 1
ATOM 855 C C . MET A 1 101 ? 1.947 4.542 0.958 1.00 98.62 101 MET A C 1
ATOM 857 O O . MET A 1 101 ? 0.781 4.243 0.722 1.00 98.62 101 MET A O 1
ATOM 861 N N . ARG A 1 102 ? 2.272 5.652 1.634 1.00 98.75 102 ARG A N 1
ATOM 862 C CA . ARG A 1 102 ? 1.273 6.589 2.167 1.00 98.75 102 ARG A CA 1
ATOM 863 C C . ARG A 1 102 ? 0.348 7.125 1.077 1.00 98.75 102 ARG A C 1
ATOM 865 O O . ARG A 1 102 ? -0.860 7.111 1.268 1.00 98.75 102 ARG A O 1
ATOM 872 N N . GLU A 1 103 ? 0.889 7.524 -0.074 1.00 98.75 103 GLU A N 1
ATOM 873 C CA . GLU A 1 103 ? 0.103 7.966 -1.236 1.00 98.75 103 GLU A CA 1
ATOM 874 C C . GLU A 1 103 ? -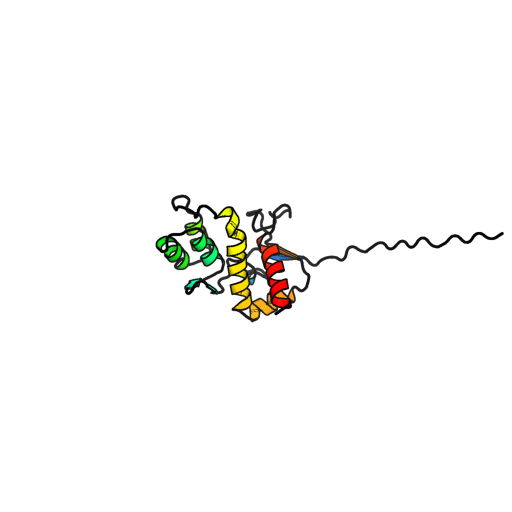0.882 6.876 -1.694 1.00 98.75 103 GLU A C 1
ATOM 876 O O . GLU A 1 103 ? -2.050 7.161 -1.954 1.00 98.75 103 GLU A O 1
ATOM 881 N N . ALA A 1 104 ? -0.439 5.616 -1.747 1.00 98.75 104 ALA A N 1
ATOM 882 C CA . ALA A 1 104 ? -1.275 4.488 -2.155 1.00 98.75 104 ALA A CA 1
ATOM 883 C C . ALA A 1 104 ? -2.359 4.123 -1.138 1.00 98.75 104 ALA A C 1
ATOM 885 O O . ALA A 1 104 ? -3.471 3.772 -1.534 1.00 98.75 104 ALA A O 1
ATOM 886 N N . ILE A 1 105 ? -2.034 4.164 0.155 1.00 98.69 105 ILE A N 1
ATOM 887 C CA . ILE A 1 105 ? -2.984 3.889 1.234 1.00 98.69 105 ILE A CA 1
ATOM 888 C C . ILE A 1 105 ? -4.005 5.022 1.320 1.00 98.69 105 ILE A C 1
ATOM 890 O O . ILE A 1 105 ? -5.199 4.744 1.281 1.00 98.69 105 ILE A O 1
ATOM 894 N N . LEU A 1 106 ? -3.573 6.284 1.314 1.00 98.75 106 LEU A N 1
ATOM 895 C CA . LEU A 1 106 ? -4.487 7.425 1.282 1.00 98.75 106 LEU A CA 1
ATOM 896 C C . LEU A 1 106 ? -5.431 7.332 0.079 1.00 98.75 106 LEU A C 1
ATOM 898 O O . LEU A 1 106 ? -6.641 7.355 0.254 1.00 98.75 106 LEU A O 1
ATOM 902 N N . ALA A 1 107 ? -4.906 7.106 -1.129 1.00 98.75 107 ALA A N 1
ATOM 903 C CA . ALA A 1 107 ? -5.739 6.940 -2.318 1.00 98.75 107 ALA A CA 1
ATOM 904 C C . ALA A 1 107 ? -6.769 5.810 -2.172 1.00 98.75 107 ALA A C 1
ATOM 906 O O . ALA A 1 107 ? -7.913 5.977 -2.580 1.00 98.75 107 ALA A O 1
ATOM 907 N N . LYS A 1 108 ? -6.387 4.676 -1.577 1.00 98.69 108 LYS A N 1
ATOM 908 C CA . LYS A 1 108 ? -7.296 3.553 -1.326 1.00 98.69 108 LYS A CA 1
ATOM 909 C C . LYS A 1 108 ? -8.432 3.944 -0.386 1.00 98.69 108 LYS A C 1
ATOM 911 O O . LYS A 1 108 ? -9.587 3.705 -0.714 1.00 98.69 108 LYS A O 1
ATOM 916 N N . PHE A 1 109 ? -8.116 4.556 0.749 1.00 98.56 109 PHE A N 1
ATOM 917 C CA . PHE A 1 109 ? -9.121 4.915 1.748 1.00 98.56 109 PHE A CA 1
ATOM 918 C C . PHE A 1 109 ? -9.915 6.176 1.380 1.00 98.56 109 PHE A C 1
ATOM 920 O O . PHE A 1 109 ? -11.024 6.335 1.860 1.00 98.56 109 PHE A O 1
ATOM 927 N N . THR A 1 110 ? -9.425 7.035 0.484 1.00 98.38 110 THR A N 1
ATOM 928 C CA . THR A 1 110 ? -10.200 8.165 -0.059 1.00 98.38 110 THR A CA 1
ATOM 929 C C . THR A 1 110 ? -11.120 7.752 -1.212 1.00 98.38 110 THR A C 1
ATOM 931 O O . THR A 1 110 ? -12.159 8.366 -1.411 1.00 98.38 110 THR A O 1
ATOM 934 N N . GLN A 1 111 ? -10.747 6.748 -2.012 1.00 98.50 111 GLN A N 1
ATOM 935 C CA . GLN A 1 111 ? -11.507 6.362 -3.215 1.00 98.50 111 GLN A CA 1
ATOM 936 C C . GLN A 1 111 ? -12.563 5.277 -2.963 1.00 98.50 111 GLN A C 1
ATOM 938 O O . GLN A 1 111 ? -13.321 4.956 -3.877 1.00 98.50 111 GLN A O 1
ATOM 943 N N . HIS A 1 112 ? -12.602 4.699 -1.760 1.00 98.44 112 HIS A N 1
ATOM 944 C CA . HIS A 1 112 ? -13.526 3.628 -1.384 1.00 98.44 112 HIS A CA 1
ATOM 945 C C . HIS A 1 112 ? -14.188 3.957 -0.042 1.00 98.44 112 HIS A C 1
ATOM 947 O O . HIS A 1 112 ? -13.622 3.667 1.011 1.00 98.44 112 HIS A O 1
ATOM 953 N N . ASP A 1 113 ? -15.394 4.530 -0.075 1.00 98.00 113 ASP A N 1
ATOM 954 C CA . ASP A 1 113 ? -16.086 5.042 1.123 1.00 98.00 113 ASP A CA 1
ATOM 955 C C . ASP A 1 113 ? -16.279 3.977 2.211 1.00 98.00 113 ASP A C 1
ATOM 957 O O . ASP A 1 113 ? -15.991 4.225 3.378 1.00 98.00 113 ASP A O 1
ATOM 961 N N . ALA A 1 114 ? -16.643 2.748 1.832 1.00 97.69 114 ALA A N 1
ATOM 962 C CA . ALA A 1 114 ? -16.773 1.644 2.786 1.00 97.69 114 ALA A CA 1
ATOM 963 C C . ALA A 1 114 ? -15.452 1.344 3.523 1.00 97.69 114 ALA A C 1
ATOM 965 O O . ALA A 1 114 ? -15.455 1.019 4.709 1.00 97.69 114 ALA A O 1
ATOM 966 N N . LEU A 1 115 ? -14.306 1.484 2.844 1.00 98.06 115 LEU A N 1
ATOM 967 C CA . LEU A 1 115 ? -13.001 1.330 3.486 1.00 98.06 115 LEU A CA 1
ATOM 968 C C . LEU A 1 115 ? -12.674 2.520 4.381 1.00 98.06 115 LEU A C 1
ATOM 970 O O . LEU A 1 115 ? -12.127 2.316 5.465 1.00 98.06 115 LEU A O 1
ATOM 974 N N . ARG A 1 116 ? -13.007 3.745 3.948 1.00 98.31 116 ARG A N 1
ATOM 975 C CA . ARG A 1 116 ? -12.866 4.960 4.766 1.00 98.31 116 ARG A CA 1
ATOM 976 C C . ARG A 1 116 ? -13.579 4.784 6.098 1.00 98.31 116 ARG A C 1
ATOM 978 O O . ARG A 1 116 ? -12.958 4.923 7.147 1.00 98.31 116 ARG A O 1
ATOM 985 N N . GLU A 1 117 ? -14.861 4.437 6.044 1.00 97.75 117 GLU A N 1
ATOM 986 C CA . GLU A 1 117 ? -15.701 4.207 7.218 1.00 97.75 117 GLU A CA 1
ATOM 987 C C . GLU A 1 117 ? -15.115 3.115 8.108 1.00 97.75 117 GLU A C 1
ATOM 989 O O . GLU A 1 117 ? -14.999 3.292 9.321 1.00 97.75 117 GLU A O 1
ATOM 994 N N . ARG A 1 118 ? -14.657 2.013 7.506 1.00 97.56 118 ARG A N 1
ATOM 995 C CA . ARG A 1 118 ? -14.022 0.918 8.237 1.00 97.56 118 ARG A CA 1
ATOM 996 C C . ARG A 1 118 ? -12.749 1.358 8.958 1.00 97.56 118 ARG A C 1
ATOM 998 O O . ARG A 1 118 ? -12.592 1.044 10.136 1.00 97.56 118 ARG A O 1
ATOM 1005 N N . LEU A 1 119 ? -11.871 2.125 8.311 1.00 97.94 119 LEU A N 1
ATOM 1006 C CA . LEU A 1 119 ? -10.661 2.658 8.941 1.00 97.94 119 LEU A CA 1
ATOM 1007 C C . LEU A 1 119 ? -10.994 3.636 10.071 1.00 97.94 119 LEU A C 1
ATOM 1009 O O . LEU A 1 119 ? -10.416 3.533 11.151 1.00 97.94 119 LEU A O 1
ATOM 1013 N N . LEU A 1 120 ? -11.948 4.544 9.863 1.00 97.62 120 LEU A N 1
ATOM 1014 C CA . LEU A 1 120 ? -12.392 5.487 10.894 1.00 97.62 120 LEU A CA 1
ATOM 1015 C C . LEU A 1 120 ? -13.045 4.771 12.086 1.00 97.62 120 LEU A C 1
ATOM 1017 O O . LEU A 1 120 ? -12.824 5.166 13.230 1.00 97.62 120 LEU A O 1
ATOM 1021 N N . SER A 1 121 ? -13.770 3.673 11.845 1.00 96.62 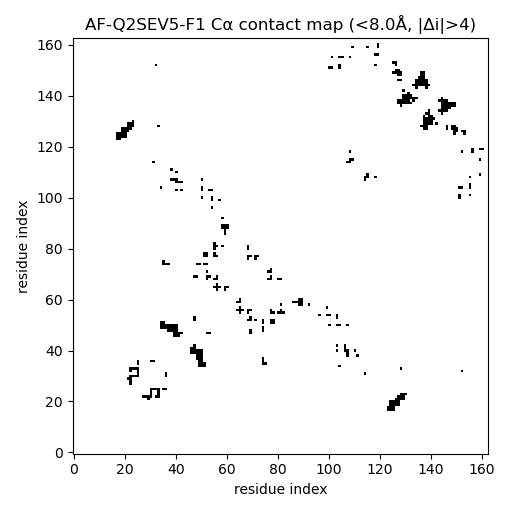121 SER A N 1
ATOM 1022 C CA . SER A 1 121 ? -14.423 2.878 12.897 1.00 96.62 121 SER A CA 1
ATOM 1023 C C . SER A 1 121 ? -13.445 2.261 13.900 1.00 96.62 121 SER A C 1
ATOM 1025 O O . SER A 1 121 ? -13.832 1.960 15.025 1.00 96.62 121 SER A O 1
ATOM 1027 N N . THR A 1 122 ? -12.163 2.142 13.538 1.00 96.12 122 THR A N 1
ATOM 1028 C CA . THR A 1 122 ? -11.110 1.682 14.457 1.00 96.12 122 THR A CA 1
ATOM 1029 C C . THR A 1 122 ? -10.796 2.685 15.573 1.00 96.12 122 THR A C 1
ATOM 1031 O O . THR A 1 122 ? -10.060 2.359 16.504 1.00 96.12 122 THR A O 1
ATOM 1034 N N . GLY A 1 123 ? -11.319 3.915 15.496 1.00 95.19 123 GLY A N 1
ATOM 1035 C CA . GLY A 1 123 ? -11.169 4.931 16.533 1.00 95.19 123 GLY A CA 1
ATOM 1036 C C . GLY A 1 123 ? -9.703 5.215 16.859 1.00 95.19 123 GLY A C 1
ATOM 1037 O O . GLY A 1 123 ? -8.924 5.590 15.990 1.00 95.19 123 GLY A O 1
ATOM 1038 N N . SER A 1 124 ? -9.316 5.031 18.122 1.00 94.75 124 SER A N 1
ATOM 1039 C CA . SER A 1 124 ? -7.934 5.197 18.590 1.00 94.75 124 SER A CA 1
ATOM 1040 C C . SER A 1 124 ? -7.162 3.878 18.711 1.00 94.75 124 SER A C 1
ATOM 1042 O O . SER A 1 124 ? -6.101 3.862 19.338 1.00 94.75 124 SER A O 1
ATOM 1044 N N . ALA A 1 125 ? -7.685 2.770 18.174 1.00 96.69 125 ALA A N 1
ATOM 1045 C CA . ALA A 1 125 ? -7.013 1.478 18.242 1.00 96.69 125 ALA A CA 1
ATOM 1046 C C . ALA A 1 125 ? -5.647 1.533 17.543 1.00 96.69 125 ALA A C 1
ATOM 1048 O O . ALA A 1 125 ? -5.472 2.226 16.530 1.00 96.69 125 ALA A O 1
ATOM 1049 N N . LYS A 1 126 ? -4.682 0.791 18.086 1.00 97.12 126 LYS A N 1
ATOM 1050 C CA . LYS A 1 126 ? -3.394 0.540 17.441 1.00 97.12 126 LYS A CA 1
ATOM 1051 C C . LYS A 1 126 ? -3.619 -0.443 16.298 1.00 97.12 126 LYS A C 1
ATOM 1053 O O . LYS A 1 126 ? -4.191 -1.505 16.519 1.00 97.12 126 LYS A O 1
ATOM 1058 N N . ILE A 1 127 ? -3.142 -0.113 15.106 1.00 97.44 127 ILE A N 1
ATOM 1059 C CA . ILE A 1 127 ? -3.249 -0.965 13.923 1.00 97.44 127 ILE A CA 1
ATOM 1060 C C . ILE A 1 127 ? -1.895 -1.637 13.690 1.00 97.44 127 ILE A C 1
ATOM 1062 O O . ILE A 1 127 ? -0.855 -0.970 13.653 1.00 97.44 127 ILE A O 1
ATOM 1066 N N . VAL A 1 128 ? -1.893 -2.964 13.573 1.00 96.88 128 VAL A N 1
ATOM 1067 C CA . VAL A 1 128 ? -0.678 -3.778 13.481 1.00 96.88 128 VAL A CA 1
ATOM 1068 C C . VAL A 1 128 ? -0.781 -4.773 12.332 1.00 96.88 128 VAL A C 1
ATOM 1070 O O . VAL A 1 128 ? -1.646 -5.647 12.346 1.00 96.88 128 VAL A O 1
ATOM 1073 N N . GLU A 1 129 ? 0.132 -4.661 11.368 1.00 95.12 129 GLU A N 1
ATOM 1074 C CA . GLU A 1 129 ? 0.381 -5.730 10.401 1.00 95.12 129 GLU A CA 1
ATOM 1075 C C . GLU A 1 129 ? 1.194 -6.829 11.105 1.00 95.12 129 GLU A C 1
ATOM 1077 O O . GLU A 1 129 ? 2.382 -6.662 11.384 1.00 95.12 129 GLU A O 1
ATOM 1082 N N . HIS A 1 130 ? 0.527 -7.921 11.473 1.00 95.12 130 HIS A N 1
ATOM 1083 C CA . HIS A 1 130 ? 1.069 -8.939 12.365 1.00 95.12 130 HIS A CA 1
ATOM 1084 C C . HIS A 1 130 ? 1.653 -10.121 11.589 1.00 95.12 130 HIS A C 1
ATOM 1086 O O . HIS A 1 130 ? 0.919 -11.002 11.150 1.00 95.12 130 HIS A O 1
ATOM 1092 N N . THR A 1 131 ? 2.972 -10.146 11.407 1.00 91.50 131 THR A N 1
ATOM 1093 C CA . THR A 1 131 ? 3.652 -11.130 10.549 1.00 91.50 131 THR A CA 1
ATOM 1094 C C . THR A 1 131 ? 5.062 -11.420 11.022 1.00 91.50 131 THR A C 1
ATOM 1096 O O . THR A 1 131 ? 5.819 -10.496 11.282 1.00 91.50 131 THR A O 1
ATOM 1099 N N . ASP A 1 132 ? 5.447 -12.693 11.024 1.00 92.62 132 ASP A N 1
ATOM 1100 C CA . ASP A 1 132 ? 6.816 -13.163 11.275 1.00 92.62 132 ASP A CA 1
ATOM 1101 C C . ASP A 1 132 ? 7.747 -13.029 10.052 1.00 92.62 132 ASP A C 1
ATOM 1103 O O . ASP A 1 132 ? 8.939 -13.311 10.128 1.00 92.62 132 ASP A O 1
ATOM 1107 N N . ASN A 1 133 ? 7.209 -12.601 8.905 1.00 90.44 133 ASN A N 1
ATOM 1108 C CA . ASN A 1 133 ? 7.938 -12.551 7.633 1.00 90.44 133 ASN A CA 1
ATOM 1109 C C . ASN A 1 133 ? 8.488 -11.162 7.260 1.00 90.44 133 ASN A C 1
ATOM 1111 O O . ASN A 1 133 ? 9.194 -11.053 6.253 1.00 90.44 133 ASN A O 1
ATOM 1115 N N . ASP A 1 134 ? 8.120 -10.097 7.983 1.00 90.81 134 ASP A N 1
ATOM 1116 C CA . ASP A 1 134 ? 8.500 -8.717 7.641 1.00 90.81 134 ASP A CA 1
ATOM 1117 C C . ASP A 1 134 ? 8.566 -7.810 8.882 1.00 90.81 134 ASP A C 1
ATO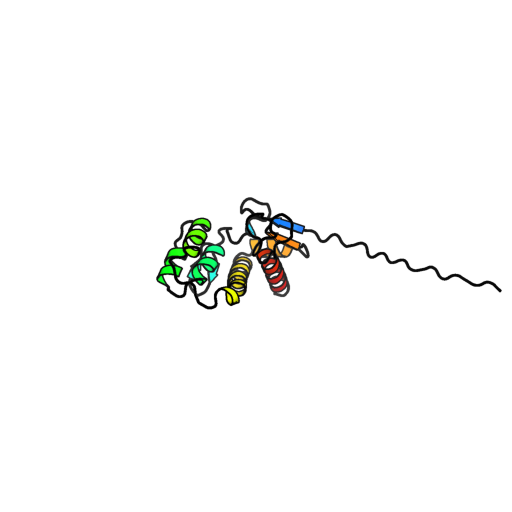M 1119 O O . ASP A 1 134 ? 7.540 -7.400 9.423 1.00 90.81 134 ASP A O 1
ATOM 1123 N N . ASP A 1 135 ? 9.786 -7.448 9.285 1.00 95.25 135 ASP A N 1
ATOM 1124 C CA . ASP A 1 135 ? 10.045 -6.572 10.437 1.00 95.25 135 ASP A CA 1
ATOM 1125 C C . ASP A 1 135 ? 10.002 -5.076 10.084 1.00 95.25 135 ASP A C 1
ATOM 1127 O O . ASP A 1 135 ? 10.192 -4.221 10.951 1.00 95.25 135 ASP A O 1
ATOM 1131 N N . TYR A 1 136 ? 9.842 -4.714 8.808 1.00 96.25 136 TYR A N 1
ATOM 1132 C CA . TYR A 1 136 ? 9.789 -3.317 8.379 1.00 96.25 136 TYR A CA 1
ATOM 1133 C C . TYR A 1 136 ? 8.345 -2.846 8.225 1.00 96.25 136 TYR A C 1
ATOM 1135 O O . TYR A 1 136 ? 7.935 -1.861 8.844 1.00 96.25 136 TYR A O 1
ATOM 1143 N N . TRP A 1 137 ? 7.564 -3.530 7.391 1.00 96.69 137 TRP A N 1
ATOM 1144 C CA . TRP A 1 137 ? 6.157 -3.189 7.185 1.00 96.69 137 TRP A CA 1
ATOM 1145 C C . TRP A 1 137 ? 5.279 -3.721 8.313 1.00 96.69 137 TRP A C 1
ATOM 1147 O O . TRP A 1 137 ? 4.425 -2.968 8.793 1.00 96.69 137 TRP A O 1
ATOM 1157 N N . GLY A 1 138 ? 5.591 -4.925 8.799 1.00 95.75 138 GLY A N 1
ATOM 1158 C CA . GLY A 1 138 ? 4.938 -5.580 9.923 1.00 95.75 138 GLY A CA 1
ATOM 1159 C C . GLY A 1 138 ? 5.700 -5.492 11.244 1.00 95.75 138 GLY A C 1
ATOM 1160 O O . GLY A 1 138 ? 6.692 -4.769 11.388 1.00 95.75 138 GLY A O 1
ATOM 1161 N N . ASP A 1 139 ? 5.177 -6.201 12.241 1.00 96.12 139 ASP A N 1
ATOM 1162 C CA . ASP A 1 139 ? 5.677 -6.215 13.618 1.00 96.12 139 ASP A CA 1
ATOM 1163 C C . ASP A 1 139 ? 6.651 -7.360 13.941 1.00 96.12 139 ASP A C 1
ATOM 1165 O O . ASP A 1 139 ? 7.042 -7.500 15.099 1.00 96.12 139 ASP A O 1
ATOM 1169 N N . GLY A 1 140 ? 7.039 -8.172 12.955 1.00 93.31 140 GLY A N 1
ATOM 1170 C CA . GLY A 1 140 ? 7.928 -9.323 13.156 1.00 93.31 140 GLY A CA 1
ATOM 1171 C C . GLY A 1 140 ? 7.298 -10.495 13.921 1.00 93.31 140 GLY A C 1
ATOM 1172 O O . GLY A 1 140 ? 7.989 -11.443 14.284 1.00 93.31 140 GLY A O 1
ATOM 1173 N N . GLY A 1 141 ? 5.991 -10.458 14.211 1.00 91.62 141 GLY A N 1
ATOM 1174 C CA . GLY A 1 141 ? 5.261 -11.512 14.924 1.00 91.62 141 GLY A CA 1
ATOM 1175 C C . GLY A 1 141 ? 5.484 -11.513 16.441 1.00 91.62 141 GLY A C 1
ATOM 1176 O O . GLY A 1 141 ? 4.612 -11.943 17.196 1.00 91.62 141 GLY A O 1
ATOM 1177 N N . ASP A 1 142 ? 6.605 -10.973 16.916 1.00 92.56 142 ASP A N 1
ATOM 1178 C CA . ASP A 1 142 ? 6.908 -10.774 18.337 1.00 92.56 142 ASP A CA 1
ATOM 1179 C C . ASP A 1 142 ? 6.720 -9.317 18.804 1.00 92.56 142 ASP A C 1
ATOM 1181 O O . ASP A 1 142 ? 6.819 -9.025 19.999 1.00 92.56 142 ASP A O 1
ATOM 1185 N N . GLY A 1 143 ? 6.403 -8.404 17.880 1.00 92.62 143 GLY A N 1
ATOM 1186 C CA . GLY A 1 143 ? 6.224 -6.979 18.147 1.00 92.62 143 GLY A CA 1
ATOM 1187 C C . GLY A 1 143 ? 7.511 -6.152 18.074 1.00 92.62 143 GLY A C 1
ATOM 1188 O O . GLY A 1 143 ? 7.465 -4.956 18.372 1.00 92.62 143 GLY A O 1
ATOM 1189 N N . SER A 1 144 ? 8.650 -6.753 17.715 1.00 94.31 144 SER A N 1
ATOM 1190 C CA . SER A 1 144 ? 9.935 -6.055 17.572 1.00 94.31 144 SER A CA 1
ATOM 1191 C C . SER A 1 144 ? 10.075 -5.295 16.246 1.00 94.31 144 SER A C 1
ATOM 1193 O O . SER A 1 144 ? 10.883 -4.364 16.153 1.00 94.31 144 SER A O 1
ATOM 1195 N N . GLY A 1 145 ? 9.263 -5.646 15.245 1.00 96.12 145 GLY A N 1
ATOM 1196 C CA . GLY A 1 145 ? 9.213 -4.980 13.949 1.00 96.12 145 GLY A CA 1
ATOM 1197 C C . GLY A 1 145 ? 8.685 -3.544 14.014 1.00 96.12 145 GLY A C 1
ATOM 1198 O O . GLY A 1 145 ? 8.060 -3.088 14.975 1.00 96.12 145 GLY A O 1
ATOM 1199 N N . GLN A 1 146 ? 8.944 -2.786 12.955 1.00 97.31 146 GLN A N 1
ATOM 1200 C CA . GLN A 1 146 ? 8.645 -1.358 12.892 1.00 97.31 146 GLN A CA 1
ATOM 1201 C C . GLN A 1 146 ? 7.150 -1.077 12.705 1.00 97.31 146 GLN A C 1
ATOM 1203 O O . GLN A 1 146 ? 6.686 -0.006 13.123 1.00 97.31 146 GLN A O 1
ATOM 1208 N N . ASN A 1 147 ? 6.401 -2.024 12.127 1.00 97.69 147 ASN A N 1
ATOM 1209 C CA . ASN A 1 147 ? 4.979 -1.907 11.810 1.00 97.69 147 ASN A CA 1
ATOM 1210 C C . ASN A 1 147 ? 4.678 -0.622 11.010 1.00 97.69 147 ASN A C 1
ATOM 1212 O O . ASN A 1 147 ? 3.787 0.164 11.352 1.00 97.69 147 ASN A O 1
ATOM 1216 N N . MET A 1 148 ? 5.487 -0.340 9.981 1.00 98.12 148 MET A N 1
ATOM 1217 C CA . MET A 1 148 ? 5.350 0.893 9.203 1.00 98.12 148 MET A CA 1
ATOM 1218 C C . MET A 1 148 ? 4.015 0.969 8.458 1.00 98.12 148 MET A C 1
ATOM 1220 O O . MET A 1 148 ? 3.485 2.072 8.320 1.00 98.12 148 MET A O 1
ATOM 1224 N N . LEU A 1 149 ? 3.433 -0.158 8.024 1.00 97.94 149 LEU A N 1
ATOM 1225 C CA . LEU A 1 149 ? 2.118 -0.141 7.377 1.00 97.94 149 LEU A CA 1
ATOM 1226 C C . LEU A 1 149 ? 1.025 0.271 8.368 1.00 97.94 149 LEU A C 1
ATOM 1228 O O . LEU A 1 149 ? 0.236 1.167 8.071 1.00 97.94 149 LEU A O 1
ATOM 1232 N N . GLY A 1 150 ? 1.021 -0.321 9.567 1.00 97.81 150 GLY A N 1
ATOM 1233 C CA . GLY A 1 150 ? 0.086 0.043 10.630 1.00 97.81 150 GLY A CA 1
ATOM 1234 C C . GLY A 1 150 ? 0.186 1.518 11.024 1.00 97.81 150 GLY A C 1
ATOM 1235 O O . GLY A 1 150 ? -0.830 2.197 11.145 1.00 97.81 150 GLY A O 1
ATOM 1236 N N . ARG A 1 151 ? 1.408 2.058 11.125 1.00 98.44 151 ARG A N 1
ATOM 1237 C CA . ARG A 1 151 ? 1.627 3.497 11.369 1.00 98.44 151 ARG A CA 1
ATOM 1238 C C . ARG A 1 151 ? 1.061 4.370 10.248 1.00 98.44 151 ARG A C 1
ATOM 1240 O O . ARG A 1 151 ? 0.404 5.360 10.539 1.00 98.44 151 ARG A O 1
ATOM 1247 N N . ILE A 1 152 ? 1.269 3.999 8.984 1.00 98.69 152 ILE A N 1
ATOM 1248 C CA . ILE A 1 152 ? 0.707 4.738 7.842 1.00 98.69 152 ILE A CA 1
ATOM 1249 C C . ILE A 1 152 ? -0.825 4.697 7.857 1.00 98.69 152 ILE A C 1
ATOM 1251 O O . ILE A 1 152 ? -1.457 5.708 7.564 1.00 98.69 152 ILE A O 1
ATOM 1255 N N . LEU A 1 153 ? -1.435 3.563 8.210 1.00 98.56 153 LEU A N 1
ATOM 1256 C CA . LEU A 1 153 ? -2.891 3.458 8.353 1.00 98.56 153 LEU A CA 1
ATOM 1257 C C . LEU A 1 153 ? -3.415 4.388 9.453 1.00 98.56 153 LEU A C 1
ATOM 1259 O O . LEU A 1 153 ? -4.422 5.059 9.251 1.00 98.56 153 LEU A O 1
ATOM 1263 N N . GLU A 1 154 ? -2.715 4.479 10.585 1.00 98.44 154 GLU A N 1
ATOM 1264 C CA . GLU A 1 154 ? -3.051 5.416 11.664 1.00 98.44 154 GLU A CA 1
ATOM 1265 C C . GLU A 1 154 ? -2.882 6.885 11.241 1.00 98.44 154 GLU A C 1
ATOM 1267 O O . GLU A 1 154 ? -3.740 7.705 11.567 1.00 98.44 154 GLU A O 1
ATOM 1272 N N . GLU A 1 155 ? -1.824 7.216 10.490 1.00 98.31 155 GLU A N 1
ATOM 1273 C CA . GLU A 1 155 ? -1.614 8.554 9.911 1.00 98.31 155 GLU A CA 1
ATOM 1274 C C . GLU A 1 155 ? -2.747 8.927 8.943 1.00 98.31 155 GLU A C 1
ATOM 1276 O O . GLU A 1 155 ? -3.325 10.007 9.046 1.00 98.31 155 GLU A O 1
ATOM 1281 N N . VAL A 1 156 ? -3.104 8.020 8.028 1.00 98.44 156 VAL A N 1
ATOM 1282 C CA . VAL A 1 156 ? -4.196 8.228 7.065 1.00 98.44 156 VAL A CA 1
ATOM 1283 C C . VAL A 1 156 ? -5.543 8.331 7.777 1.00 98.44 156 VAL A C 1
ATOM 1285 O O . VAL A 1 156 ? -6.349 9.183 7.422 1.00 98.44 156 VAL A O 1
ATOM 1288 N N . ARG A 1 157 ? -5.785 7.525 8.817 1.00 98.44 157 ARG A N 1
ATOM 1289 C CA . ARG A 1 157 ? -6.985 7.636 9.656 1.00 98.44 157 ARG A CA 1
ATOM 1290 C C . ARG A 1 157 ? -7.099 9.021 10.285 1.00 98.44 157 ARG A C 1
ATOM 1292 O O . ARG A 1 157 ? -8.176 9.603 10.241 1.00 98.44 157 ARG A O 1
ATOM 1299 N N . ALA A 1 158 ? -6.006 9.534 10.856 1.00 98.00 158 ALA A N 1
ATOM 1300 C CA . ALA A 1 158 ? -5.982 10.867 11.451 1.00 98.00 158 ALA A CA 1
ATOM 1301 C C . ALA A 1 158 ? -6.306 11.941 10.403 1.00 98.00 158 ALA A C 1
ATOM 1303 O O . ALA A 1 158 ? -7.214 12.739 10.616 1.00 98.00 158 ALA A O 1
ATOM 1304 N N . GLN A 1 159 ? -5.663 11.881 9.233 1.00 97.69 159 GLN A N 1
ATOM 1305 C CA . GLN A 1 159 ? -5.931 12.806 8.131 1.00 97.69 159 GLN A CA 1
ATOM 1306 C C . GLN A 1 159 ? -7.407 12.778 7.695 1.00 97.69 159 GLN A C 1
ATOM 1308 O O . GLN A 1 159 ? -8.052 13.816 7.629 1.00 97.69 159 GLN A O 1
ATOM 1313 N N . LEU A 1 160 ? -7.973 11.591 7.467 1.00 96.75 160 LEU A N 1
ATOM 1314 C CA . LEU A 1 160 ? -9.358 11.438 7.002 1.00 96.75 160 LEU A CA 1
ATOM 1315 C C . LEU A 1 160 ? -10.416 11.780 8.059 1.00 96.75 160 LEU A C 1
ATOM 1317 O O . LEU A 1 160 ? -11.595 11.861 7.711 1.00 96.75 160 LEU A O 1
ATOM 1321 N N . SER A 1 161 ? -10.022 11.900 9.330 1.00 93.62 161 SER A N 1
ATOM 1322 C CA . SER A 1 161 ? -10.902 12.323 10.424 1.00 93.62 161 SER A CA 1
ATOM 1323 C C . SER A 1 161 ? -11.005 13.844 10.563 1.00 93.62 161 SER A C 1
ATOM 1325 O O . SER A 1 161 ? -11.934 14.329 11.204 1.00 93.62 161 SER A O 1
ATOM 1327 N N . GLU A 1 162 ? -10.059 14.578 9.971 1.00 89.81 162 GLU A N 1
ATOM 1328 C CA . GLU A 1 162 ? -10.048 16.044 9.924 1.00 89.81 162 GLU A CA 1
ATOM 1329 C C . GLU A 1 162 ? -10.751 16.603 8.667 1.00 89.81 162 GLU A C 1
ATOM 1331 O O . GLU A 1 162 ? -11.125 17.776 8.669 1.00 89.81 162 GLU A O 1
ATOM 1336 N N . ASP A 1 163 ? -10.941 15.764 7.637 1.00 71.12 163 ASP A N 1
ATOM 1337 C CA . ASP A 1 163 ? -11.628 16.050 6.360 1.00 71.12 163 ASP A CA 1
ATOM 1338 C C . ASP A 1 163 ? -13.165 15.949 6.447 1.00 71.12 163 ASP A C 1
ATOM 1340 O O . ASP A 1 163 ? -13.852 16.938 6.098 1.00 71.12 163 ASP A O 1
#

InterPro domains:
  IPR012816 NADAR [PF08719] (23-160)
  IPR012816 NADAR [TIGR02464] (21-160)
  IPR012816 NADAR [cd15457] (19-158)
  IPR037238 YbiA-like superfamily [G3DSA:1.10.357.40] (7-163)
  IPR037238 YbiA-like superfamily [SSF143990] (12-162)

Radius of gyration: 20.75 Å; Cα contacts (8 Å, |Δi|>4): 234; chains: 1; bounding box: 35×33×88 Å